Protein AF-0000000086532717 (afdb_homodimer)

Organism: NCBI:txid488447

Solvent-accessible surface area (backbone atoms only — not comparable to full-atom values): 9503 Å² total; per-residue (Å²): 129,78,81,57,71,47,78,32,42,58,74,58,35,40,76,42,39,68,59,50,52,50,39,19,62,73,63,34,47,33,34,40,44,40,89,97,47,64,31,32,30,50,40,58,43,70,72,78,71,80,64,87,88,74,71,81,76,72,64,73,68,67,69,71,67,43,72,73,46,73,68,53,46,28,59,71,66,70,96,130,78,80,56,72,47,79,32,43,57,72,57,34,40,76,41,40,69,58,51,52,50,40,20,63,73,64,32,47,32,34,41,43,39,89,97,47,63,31,32,29,51,42,56,42,7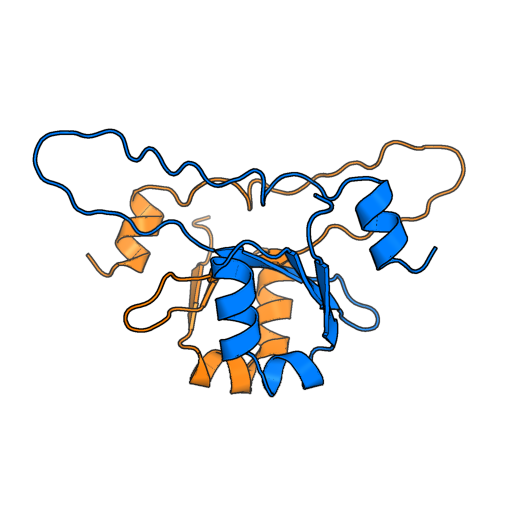7,71,78,71,80,63,86,88,73,68,79,73,76,71,70,66,67,71,73,66,45,72,71,45,72,68,54,48,28,60,68,68,70,96

Secondary structure (DSSP, 8-state):
-PPPEEEEEHHHHHHTHHHHHHHHHTT-EEEEE-TTS--EEEEEPPP----SS---------GGGSPPPHHHHHHHHT-/-PPPEEEEEHHHHHHTHHHHHHHHHTT-EEEEE-TTS--EEEEEPPP----SS---------GGGSPPPHHHHHHHHT-

InterPro domains:
  IPR036165 YefM-like superfamily [SSF143120] (5-50)

Sequence (158 aa):
MEPIMQVATVPEAALDLQRLLDAAIAGERVVIAQDGKQSVRLVPLEPIHRFGALKGQIWMADDFDAPLSAEELAEFEGKMEPIMQVATVPEAALDLQRLLDAAIAGERVVIAQDGKQSVRLVPLEPIHRFGALKGQIWMADDFDAPLSAEELAEFEGK

Radius of gyration: 15.91 Å; Cα contacts (8 Å, |Δi|>4): 195; chains: 2; bounding box: 39×39×46 Å

Foldseek 3Di:
DPAAEAEEEPVRCVVVVVVLLVCQVVPHWYWYDYDVDDIDTRFDDDPPPPDDPDDDPPPPRPVSVPPDPPVRVCVVVVD/DPAAEAEEEPVRCVVVVVVLLVCQVVPHWYWYDYDVDDIDTRFDDDPPPPDDPPPPPPRPRPVSVPPDPPVRVCVVVVD

Structure (mmCIF, N/CA/C/O backbone):
data_AF-0000000086532717-model_v1
#
loop_
_entity.id
_entity.type
_entity.pdbx_description
1 polymer 'Prevent-host-death protein'
#
loop_
_atom_site.group_PDB
_atom_site.id
_atom_site.type_symbol
_atom_site.label_atom_id
_atom_site.label_alt_id
_atom_site.label_comp_id
_atom_site.label_asym_id
_atom_site.label_entity_id
_atom_site.label_seq_id
_atom_site.pdbx_PDB_ins_code
_atom_site.Cartn_x
_atom_site.Cartn_y
_atom_site.Cartn_z
_atom_site.occupancy
_atom_site.B_iso_or_equiv
_atom_site.auth_seq_id
_atom_site.auth_comp_id
_atom_site.auth_asym_id
_atom_site.auth_atom_id
_atom_site.pdbx_PDB_model_num
ATOM 1 N N . MET A 1 1 ? -18.141 13.938 -1.866 1 50.47 1 MET A N 1
ATOM 2 C CA . MET A 1 1 ? -18.109 12.602 -2.459 1 50.47 1 MET A CA 1
ATOM 3 C C . MET A 1 1 ? -17.312 11.641 -1.582 1 50.47 1 MET A C 1
ATOM 5 O O . MET A 1 1 ? -16.266 12.008 -1.037 1 50.47 1 MET A O 1
ATOM 9 N N . GLU A 1 2 ? -17.953 10.758 -0.977 1 59.31 2 GLU A N 1
ATOM 10 C CA . GLU A 1 2 ? -17.344 9.82 -0.023 1 59.31 2 GLU A CA 1
ATOM 11 C C . GLU A 1 2 ? -16.172 9.07 -0.645 1 59.31 2 GLU A C 1
ATOM 13 O O . GLU A 1 2 ? -16.25 8.641 -1.798 1 59.31 2 GLU A O 1
ATOM 18 N N . PRO A 1 3 ? -15.117 9.219 -0.103 1 65.62 3 PRO A N 1
ATOM 19 C CA . PRO A 1 3 ? -14.016 8.492 -0.736 1 65.62 3 PRO A CA 1
ATOM 20 C C . PRO A 1 3 ? -14.32 7.008 -0.928 1 65.62 3 PRO A C 1
ATOM 22 O O . PRO A 1 3 ? -14.984 6.398 -0.087 1 65.62 3 PRO A O 1
ATOM 25 N N . ILE A 1 4 ? -14.211 6.582 -2.207 1 79.25 4 ILE A N 1
ATOM 26 C CA . ILE A 1 4 ? -14.445 5.184 -2.551 1 79.25 4 ILE A CA 1
ATOM 27 C C . ILE A 1 4 ? -13.352 4.312 -1.938 1 79.25 4 ILE A C 1
ATOM 29 O O . ILE A 1 4 ? -12.164 4.609 -2.078 1 79.25 4 ILE A O 1
ATOM 33 N N . MET A 1 5 ? -13.781 3.406 -1.048 1 86.25 5 MET A N 1
ATOM 34 C CA . MET A 1 5 ? -12.828 2.48 -0.434 1 86.25 5 MET A CA 1
ATOM 35 C C . MET A 1 5 ? -13 1.075 -1.002 1 86.25 5 MET A C 1
ATOM 37 O O . MET A 1 5 ? -14.117 0.628 -1.245 1 86.25 5 MET A O 1
ATOM 41 N N . GLN A 1 6 ? -11.914 0.462 -1.388 1 92.94 6 GLN A N 1
ATOM 42 C CA . GLN A 1 6 ? -11.875 -0.937 -1.799 1 92.94 6 GLN A CA 1
ATOM 43 C C . GLN A 1 6 ? -11.07 -1.777 -0.811 1 92.94 6 GLN A C 1
ATOM 45 O O . GLN A 1 6 ? -9.977 -1.384 -0.397 1 92.94 6 GLN A O 1
ATOM 50 N N . VAL A 1 7 ? -11.688 -2.881 -0.387 1 93 7 VAL A N 1
ATOM 51 C CA . VAL A 1 7 ? -11.008 -3.814 0.507 1 93 7 VAL A CA 1
ATOM 52 C C . VAL A 1 7 ? -10.891 -5.18 -0.168 1 93 7 VAL A C 1
ATOM 54 O O . VAL A 1 7 ? -11.852 -5.68 -0.753 1 93 7 VAL A O 1
ATOM 57 N N . ALA A 1 8 ? -9.703 -5.715 -0.128 1 96.81 8 ALA A N 1
ATOM 58 C CA . ALA A 1 8 ? -9.453 -7.039 -0.689 1 96.81 8 ALA A CA 1
ATOM 59 C C . ALA A 1 8 ? -8.664 -7.906 0.284 1 96.81 8 ALA A C 1
ATOM 61 O O . ALA A 1 8 ? -7.812 -7.402 1.022 1 96.81 8 ALA A O 1
ATOM 62 N N . THR A 1 9 ? -9.008 -9.211 0.285 1 96.75 9 THR A N 1
ATOM 63 C CA . THR A 1 9 ? -8.141 -10.148 0.991 1 96.75 9 THR A CA 1
ATOM 64 C C . THR A 1 9 ? -6.824 -10.344 0.237 1 96.75 9 THR A C 1
ATOM 66 O O . THR A 1 9 ? -6.707 -9.953 -0.926 1 96.75 9 THR A O 1
ATOM 69 N N . VAL A 1 10 ? -5.867 -10.977 0.877 1 97.25 10 VAL A N 1
ATOM 70 C CA . VAL A 1 10 ? -4.559 -11.18 0.263 1 97.25 10 VAL A CA 1
ATOM 71 C C . VAL A 1 10 ? -4.707 -12.016 -1.005 1 97.25 10 VAL A C 1
ATOM 73 O O . VAL A 1 10 ? -4.184 -11.656 -2.061 1 97.25 10 VAL A O 1
ATOM 76 N N . PRO A 1 11 ? -5.484 -13.188 -0.956 1 97.5 11 PRO A N 1
ATOM 77 C CA . PRO A 1 11 ? -5.625 -13.969 -2.186 1 97.5 11 PRO A CA 1
ATOM 78 C C . PRO A 1 11 ? -6.301 -13.188 -3.309 1 97.5 11 PRO A C 1
ATOM 80 O O . PRO A 1 11 ? -5.879 -13.273 -4.465 1 97.5 11 PRO A O 1
ATOM 83 N N . GLU A 1 12 ? -7.297 -12.406 -2.957 1 97.44 12 GLU A N 1
ATOM 84 C CA . GLU A 1 12 ? -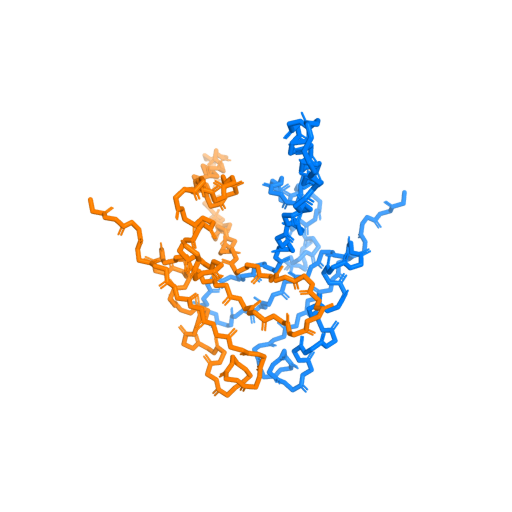7.984 -11.594 -3.955 1 97.44 12 GLU A CA 1
ATOM 85 C C . GLU A 1 12 ? -7.043 -10.555 -4.562 1 97.44 12 GLU A C 1
ATOM 87 O O . GLU A 1 12 ? -7.027 -10.359 -5.781 1 97.44 12 GLU A O 1
ATOM 92 N N . ALA A 1 13 ? -6.32 -9.914 -3.67 1 98.44 13 ALA A N 1
ATOM 93 C CA . ALA A 1 13 ? -5.387 -8.883 -4.105 1 98.44 13 ALA A CA 1
ATOM 94 C C . ALA A 1 13 ? -4.312 -9.461 -5.02 1 98.44 13 ALA A C 1
ATOM 96 O O . ALA A 1 13 ? -3.957 -8.859 -6.035 1 98.44 13 ALA A O 1
ATOM 97 N N . ALA A 1 14 ? -3.742 -10.602 -4.668 1 97.88 14 ALA A N 1
ATOM 98 C CA . ALA A 1 14 ? -2.717 -11.242 -5.484 1 97.88 14 ALA A CA 1
ATOM 99 C C . ALA A 1 14 ? -3.229 -11.516 -6.898 1 97.88 14 ALA A C 1
ATOM 101 O O . ALA A 1 14 ? -2.49 -11.359 -7.871 1 97.88 14 ALA A O 1
ATOM 102 N N . LEU A 1 15 ? -4.453 -11.875 -7.031 1 97.69 15 LEU A N 1
ATOM 103 C CA . LEU A 1 15 ? -5.043 -12.219 -8.32 1 97.69 15 LEU A CA 1
ATOM 104 C C . LEU A 1 15 ? -5.27 -10.977 -9.172 1 97.69 15 LEU A C 1
ATOM 106 O O . LEU A 1 15 ? -5.203 -11.039 -10.398 1 97.69 15 LEU A O 1
ATOM 110 N N . ASP A 1 16 ? -5.516 -9.867 -8.531 1 97.88 16 ASP A N 1
ATOM 111 C CA . ASP A 1 16 ? -5.898 -8.656 -9.25 1 97.88 16 ASP A CA 1
ATOM 112 C C . ASP A 1 16 ? -5.043 -7.469 -8.82 1 97.88 16 ASP A C 1
ATOM 114 O O . ASP A 1 16 ? -5.555 -6.363 -8.633 1 97.88 16 ASP A O 1
ATOM 118 N N . LEU A 1 17 ? -3.801 -7.66 -8.57 1 98.19 17 LEU A N 1
ATOM 119 C CA . LEU A 1 17 ? -2.934 -6.648 -7.977 1 98.19 17 LEU A CA 1
ATOM 120 C C . LEU A 1 17 ? -2.811 -5.434 -8.891 1 98.19 17 LEU A C 1
ATOM 122 O O . LEU A 1 17 ? -2.857 -4.293 -8.43 1 98.19 17 LEU A O 1
ATOM 126 N N . GLN A 1 18 ? -2.635 -5.656 -10.133 1 97.44 18 GLN A N 1
ATOM 127 C CA . GLN A 1 18 ? -2.477 -4.543 -11.062 1 97.44 18 GLN A CA 1
ATOM 128 C C . GLN A 1 18 ? -3.682 -3.609 -11.016 1 97.44 18 GLN A C 1
ATOM 130 O O . GLN A 1 18 ? -3.523 -2.387 -10.992 1 97.44 18 GLN A O 1
ATOM 135 N N . ARG A 1 19 ? -4.859 -4.199 -11.016 1 97.56 19 ARG A N 1
ATOM 136 C CA . ARG A 1 19 ? -6.082 -3.406 -10.953 1 97.56 19 ARG A CA 1
ATOM 137 C C . ARG A 1 19 ? -6.156 -2.619 -9.648 1 97.56 19 ARG A C 1
ATOM 139 O O . ARG A 1 19 ? -6.598 -1.468 -9.633 1 97.56 19 ARG A O 1
ATOM 146 N N . LEU A 1 20 ? -5.836 -3.256 -8.586 1 97.88 20 LEU A N 1
ATOM 147 C CA . LEU A 1 20 ? -5.867 -2.598 -7.285 1 97.88 20 LEU A CA 1
ATOM 148 C C . LEU A 1 20 ? -4.879 -1.436 -7.238 1 97.88 20 LEU A C 1
ATOM 150 O O . LEU A 1 20 ? -5.191 -0.374 -6.691 1 97.88 20 LEU A O 1
ATOM 154 N N . LEU A 1 21 ? -3.674 -1.673 -7.809 1 96.69 21 LEU A N 1
ATOM 155 C CA . LEU A 1 21 ? -2.697 -0.591 -7.887 1 96.69 21 LEU A CA 1
ATOM 156 C C . LEU A 1 21 ? -3.234 0.566 -8.727 1 96.69 21 LEU A C 1
ATOM 158 O O . LEU A 1 21 ? -3.111 1.729 -8.328 1 96.69 21 LEU A O 1
ATOM 162 N N . ASP A 1 22 ? -3.889 0.235 -9.844 1 94.5 22 ASP A N 1
ATOM 163 C CA . ASP A 1 22 ? -4.477 1.26 -10.695 1 94.5 22 ASP A CA 1
ATOM 164 C C . ASP A 1 22 ? -5.559 2.043 -9.953 1 94.5 22 ASP A C 1
ATOM 166 O O . ASP A 1 22 ? -5.676 3.26 -10.125 1 94.5 22 ASP A O 1
ATOM 170 N N . ALA A 1 23 ? -6.332 1.349 -9.219 1 94.44 23 ALA A N 1
ATOM 171 C CA . ALA A 1 23 ? -7.375 1.996 -8.422 1 94.44 23 ALA A CA 1
ATOM 172 C C . ALA A 1 23 ? -6.777 2.984 -7.43 1 94.44 23 ALA A C 1
ATOM 174 O O . ALA A 1 23 ? -7.285 4.098 -7.266 1 94.44 23 ALA A O 1
ATOM 175 N N . ALA A 1 24 ? -5.723 2.594 -6.758 1 92.31 24 ALA A N 1
ATOM 176 C CA . ALA A 1 24 ? -5.039 3.482 -5.824 1 92.31 24 ALA A CA 1
ATOM 177 C C . ALA A 1 24 ? -4.527 4.734 -6.531 1 92.31 24 ALA A C 1
ATOM 179 O O . ALA A 1 24 ? -4.68 5.848 -6.023 1 92.31 24 ALA A O 1
ATOM 180 N N . ILE A 1 25 ? -3.947 4.5 -7.656 1 89.25 25 ILE A N 1
ATOM 181 C CA . ILE A 1 25 ? -3.4 5.605 -8.438 1 89.25 25 ILE A CA 1
ATOM 182 C C . ILE A 1 25 ? -4.531 6.539 -8.867 1 89.25 25 ILE A C 1
ATOM 184 O O . ILE A 1 25 ? -4.352 7.762 -8.906 1 89.25 25 ILE A O 1
ATOM 188 N N . ALA A 1 26 ? -5.629 5.973 -9.125 1 89.62 26 ALA A N 1
ATOM 189 C CA . ALA A 1 26 ? -6.785 6.746 -9.562 1 89.62 26 ALA A CA 1
ATOM 190 C C . ALA A 1 26 ? -7.387 7.539 -8.406 1 89.62 26 ALA A C 1
ATOM 192 O O . ALA A 1 26 ? -8.328 8.312 -8.594 1 89.62 26 ALA A O 1
ATOM 193 N N . GLY A 1 27 ? -6.93 7.207 -7.234 1 85.19 27 GLY A N 1
ATOM 194 C CA . GLY A 1 27 ? -7.371 8.016 -6.109 1 85.19 27 GLY A CA 1
ATOM 195 C C . GLY A 1 27 ? -8.266 7.258 -5.145 1 85.19 27 GLY A C 1
ATOM 196 O O . GLY A 1 27 ? -8.781 7.832 -4.184 1 85.19 27 GLY A O 1
ATOM 197 N N . GLU A 1 28 ? -8.484 6.047 -5.359 1 87.31 28 GLU A N 1
ATOM 198 C CA . GLU A 1 28 ? -9.266 5.246 -4.418 1 87.31 28 GLU A CA 1
ATOM 199 C C . GLU A 1 28 ? -8.422 4.848 -3.209 1 87.31 28 GLU A C 1
ATOM 201 O O . GLU A 1 28 ? -7.195 4.742 -3.307 1 87.31 28 GLU A O 1
ATOM 206 N N . ARG A 1 29 ? -9.172 4.727 -2.113 1 87.31 29 ARG A N 1
ATOM 207 C CA . ARG A 1 29 ? -8.516 4.129 -0.954 1 87.31 29 ARG A CA 1
ATOM 208 C C . ARG A 1 29 ? -8.555 2.605 -1.027 1 87.31 29 ARG A C 1
ATOM 210 O O . ARG A 1 29 ? -9.625 2.004 -0.97 1 87.31 29 ARG A O 1
ATOM 217 N N . VAL A 1 30 ? -7.383 1.986 -1.2 1 93.12 30 VAL A N 1
ATOM 218 C CA . VAL A 1 30 ? -7.305 0.535 -1.333 1 93.12 30 VAL A CA 1
ATOM 219 C C . VAL A 1 30 ? -6.621 -0.061 -0.104 1 93.12 30 VAL A C 1
ATOM 221 O O . VAL A 1 30 ? -5.516 0.348 0.261 1 93.12 30 VAL A O 1
ATOM 224 N N . VAL A 1 31 ? -7.316 -0.999 0.523 1 92.44 31 VAL A N 1
ATOM 225 C CA . VAL A 1 31 ? -6.797 -1.676 1.707 1 92.44 31 VAL A CA 1
ATOM 226 C C . VAL A 1 31 ? -6.746 -3.182 1.46 1 92.44 31 VAL A C 1
ATOM 228 O O . VAL A 1 31 ? -7.707 -3.77 0.961 1 92.44 31 VAL A O 1
ATOM 231 N N . ILE A 1 32 ? -5.641 -3.729 1.687 1 96.44 32 ILE A N 1
ATOM 232 C CA . ILE A 1 32 ? -5.527 -5.184 1.693 1 96.44 32 ILE A CA 1
ATOM 233 C C . ILE A 1 32 ? -5.703 -5.707 3.117 1 96.44 32 ILE A C 1
ATOM 235 O O . ILE A 1 32 ? -4.887 -5.418 3.996 1 96.44 32 ILE A O 1
ATOM 239 N N . ALA A 1 33 ? -6.75 -6.473 3.301 1 93.06 33 ALA A N 1
ATOM 240 C CA . ALA A 1 33 ? -7.098 -7.027 4.605 1 93.06 33 ALA A CA 1
ATOM 241 C C . ALA A 1 33 ? -6.375 -8.352 4.848 1 93.06 33 ALA A C 1
ATOM 243 O O . ALA A 1 33 ? -6.273 -9.18 3.943 1 93.06 33 ALA A O 1
ATOM 244 N N . GLN A 1 34 ? -5.879 -8.469 6.105 1 90.25 34 GLN A N 1
ATOM 245 C CA . GLN A 1 34 ? -5.215 -9.711 6.484 1 90.25 34 GLN A CA 1
ATOM 246 C C . GLN A 1 34 ? -5.867 -10.336 7.719 1 90.25 34 GLN A C 1
ATOM 248 O O . GLN A 1 34 ? -6.191 -9.633 8.672 1 90.25 34 GLN A O 1
ATOM 253 N N . ASP A 1 35 ? -6.039 -11.555 7.492 1 84.75 35 ASP A N 1
ATOM 254 C CA . ASP A 1 35 ? -6.609 -12.266 8.625 1 84.75 35 ASP A CA 1
ATOM 255 C C . ASP A 1 35 ? -5.594 -12.398 9.758 1 84.75 35 ASP A C 1
ATOM 257 O O . ASP A 1 35 ? -4.496 -12.922 9.562 1 84.75 35 ASP A O 1
ATOM 261 N N . GLY A 1 36 ? -6.023 -11.82 10.969 1 83.75 36 GLY A N 1
ATOM 262 C CA . GLY A 1 36 ? -5.172 -11.961 12.141 1 83.75 36 GLY A CA 1
ATOM 263 C C . GLY A 1 36 ? -3.957 -11.055 12.109 1 83.75 36 GLY A C 1
ATOM 264 O O . GLY A 1 36 ? -3.107 -11.117 13 1 83.75 36 GLY A O 1
ATOM 265 N N . LYS A 1 37 ? -3.83 -10.367 11.047 1 86.88 37 LYS A N 1
ATOM 266 C CA . LYS A 1 37 ? -2.705 -9.445 10.914 1 86.88 37 LYS A CA 1
ATOM 267 C C . LYS A 1 37 ? -3.188 -8.031 10.602 1 86.88 37 LYS A C 1
ATOM 269 O O . LYS A 1 37 ? -4.367 -7.824 10.305 1 86.88 37 LYS A O 1
ATOM 274 N N . GLN A 1 38 ? -2.266 -7.133 10.656 1 89.12 38 GLN A N 1
ATOM 275 C CA . GLN A 1 38 ? -2.568 -5.746 10.32 1 89.12 38 GLN A CA 1
ATOM 276 C C . GLN A 1 38 ? -2.904 -5.602 8.836 1 89.12 38 GLN A C 1
ATOM 278 O O . GLN A 1 38 ? -2.27 -6.227 7.988 1 89.12 38 GLN A O 1
ATOM 283 N N . SER A 1 39 ? -3.85 -4.777 8.586 1 90.56 39 SER A N 1
ATOM 284 C CA . SER A 1 39 ? -4.141 -4.418 7.199 1 90.56 39 SER A CA 1
ATOM 285 C C . SER A 1 39 ? -3.09 -3.463 6.645 1 90.56 39 SER A C 1
ATOM 287 O O . SER A 1 39 ? -2.383 -2.799 7.406 1 90.56 39 SER A O 1
ATOM 289 N N . VAL A 1 40 ? -3.033 -3.479 5.332 1 92.31 40 VAL A N 1
ATOM 290 C CA . VAL A 1 40 ? -2.057 -2.635 4.648 1 92.31 40 VAL A CA 1
ATOM 291 C C . VAL A 1 40 ? -2.75 -1.81 3.57 1 92.31 40 VAL A C 1
ATOM 293 O O . VAL A 1 40 ? -3.598 -2.322 2.836 1 92.31 40 VAL A O 1
ATOM 296 N N . ARG A 1 41 ? -2.324 -0.563 3.479 1 92.12 41 ARG A N 1
ATOM 297 C CA . ARG A 1 41 ? -2.893 0.34 2.482 1 92.12 41 ARG A CA 1
ATOM 298 C C . ARG A 1 41 ? -1.927 0.552 1.322 1 92.12 41 ARG A C 1
ATOM 300 O O . ARG A 1 41 ? -0.711 0.609 1.521 1 92.12 41 ARG A O 1
ATOM 307 N N . LEU A 1 42 ? -2.51 0.666 0.118 1 93.31 42 LEU A N 1
ATOM 308 C CA . LEU A 1 42 ? -1.749 1.029 -1.072 1 93.31 42 LEU A CA 1
ATOM 309 C C . LEU A 1 42 ? -1.727 2.543 -1.262 1 93.31 42 LEU A C 1
ATOM 311 O O . LEU A 1 42 ? -2.779 3.17 -1.401 1 93.31 42 LEU A O 1
ATOM 315 N N . VAL A 1 43 ? -0.513 3.137 -1.335 1 89.88 43 VAL A N 1
ATOM 316 C CA . VAL A 1 43 ? -0.379 4.586 -1.462 1 89.88 43 VAL A CA 1
ATOM 317 C C . VAL A 1 43 ? 0.485 4.918 -2.676 1 89.88 43 VAL A C 1
ATOM 319 O O . VAL A 1 43 ? 1.666 4.566 -2.721 1 89.88 43 VAL A O 1
ATOM 322 N N . PRO A 1 44 ? -0.122 5.504 -3.691 1 89.12 44 PRO A N 1
ATOM 323 C CA . PRO A 1 44 ? 0.678 5.879 -4.859 1 89.12 44 PRO A CA 1
ATOM 324 C C . PRO A 1 44 ? 1.783 6.879 -4.52 1 89.12 44 PRO A C 1
ATOM 326 O O . PRO A 1 44 ? 1.574 7.781 -3.707 1 89.12 44 PRO A O 1
ATOM 329 N N . LEU A 1 45 ? 2.996 6.508 -5.168 1 80.75 45 LEU A N 1
ATOM 330 C CA . LEU A 1 45 ? 4.102 7.445 -5.004 1 80.75 45 LEU A CA 1
ATOM 331 C C . LEU A 1 45 ? 4.055 8.531 -6.07 1 80.75 45 LEU A C 1
ATOM 333 O O . LEU A 1 45 ? 3.682 8.273 -7.219 1 80.75 45 LEU A O 1
ATOM 337 N N . GLU A 1 46 ? 4.074 9.617 -5.801 1 64.5 46 GLU A N 1
ATOM 338 C CA . GLU A 1 46 ? 4.023 10.742 -6.734 1 64.5 46 GLU A CA 1
ATOM 339 C C . GLU A 1 46 ? 5.199 10.711 -7.703 1 64.5 46 GLU A C 1
ATOM 341 O O . GLU A 1 46 ? 6.34 10.461 -7.297 1 64.5 46 GLU A O 1
ATOM 346 N N . PRO A 1 47 ? 4.836 10.602 -9.117 1 53.41 47 PRO A N 1
ATOM 347 C CA . PRO A 1 47 ? 5.898 10.633 -10.125 1 53.41 47 PRO A CA 1
ATOM 348 C C . PRO A 1 47 ? 6.848 11.812 -9.953 1 53.41 47 PRO A C 1
ATOM 350 O O . PRO A 1 47 ? 6.434 12.883 -9.492 1 53.41 47 PRO A O 1
ATOM 353 N N . ILE A 1 48 ? 8.086 11.484 -9.695 1 47.09 48 ILE A N 1
ATOM 354 C CA . ILE A 1 48 ? 9.086 12.555 -9.703 1 47.09 48 ILE A CA 1
ATOM 355 C C . ILE A 1 48 ? 9.141 13.195 -11.086 1 47.09 48 ILE A C 1
ATOM 357 O O . ILE A 1 48 ? 9.43 12.523 -12.078 1 47.09 48 ILE A O 1
ATOM 361 N N . HIS A 1 49 ? 8.219 14.039 -11.359 1 44.41 49 HIS A N 1
ATOM 362 C CA . HIS A 1 49 ? 8.383 14.789 -12.602 1 44.41 49 HIS A CA 1
ATOM 363 C C . HIS A 1 49 ? 9.773 15.406 -12.695 1 44.41 49 HIS A C 1
ATOM 365 O O . HIS A 1 49 ? 10.219 16.062 -11.758 1 44.41 49 HIS A O 1
ATOM 371 N N . ARG A 1 50 ? 10.672 14.852 -13.32 1 44.34 50 ARG A N 1
ATOM 372 C CA . ARG A 1 50 ? 11.914 15.5 -13.719 1 44.34 50 ARG A CA 1
ATOM 373 C C . ARG A 1 50 ? 11.641 16.812 -14.445 1 44.34 50 ARG A C 1
ATOM 375 O O . ARG A 1 50 ? 11.547 16.844 -15.672 1 44.34 50 ARG A O 1
ATOM 382 N N . PHE A 1 51 ? 10.797 17.906 -14.219 1 42.59 51 PHE A N 1
ATOM 383 C CA . PHE A 1 51 ? 11.094 19.078 -15.047 1 42.59 51 PHE A CA 1
ATOM 384 C C . PHE A 1 51 ? 12.484 19.609 -14.742 1 42.59 51 PHE A C 1
ATOM 386 O O . PHE A 1 51 ? 13.016 19.406 -13.648 1 42.59 51 PHE A O 1
ATOM 393 N N . GLY A 1 52 ? 13.234 20.609 -15.797 1 40.41 52 GLY A N 1
ATOM 394 C CA . GLY A 1 52 ? 14.359 21.531 -15.727 1 40.41 52 GLY A CA 1
ATOM 395 C C . GLY A 1 52 ? 14.414 22.297 -14.422 1 40.41 52 GLY A C 1
ATOM 396 O O . GLY A 1 52 ? 14.43 21.703 -13.344 1 40.41 52 GLY A O 1
ATOM 397 N N . ALA A 1 53 ? 14.297 24.016 -14.555 1 41.5 53 ALA A N 1
ATOM 398 C CA . ALA A 1 53 ? 14.508 25.062 -13.57 1 41.5 53 ALA A CA 1
ATOM 399 C C . ALA A 1 53 ? 13.602 24.875 -12.359 1 41.5 53 ALA A C 1
ATOM 401 O O . ALA A 1 53 ? 13.75 25.562 -11.344 1 41.5 53 ALA A O 1
ATOM 402 N N . LEU A 1 54 ? 12.234 24.984 -12.57 1 38.47 54 LEU A N 1
ATOM 403 C CA . LEU A 1 54 ? 11.242 25.047 -11.508 1 38.47 54 LEU A CA 1
ATOM 404 C C . LEU A 1 54 ? 11.305 23.797 -10.633 1 38.47 54 LEU A C 1
ATOM 406 O O . LEU A 1 54 ? 11.18 22.672 -11.141 1 38.47 54 LEU A O 1
ATOM 410 N N . LYS A 1 55 ? 11.836 24.047 -9.562 1 35.94 55 LYS A N 1
ATOM 411 C CA . LYS A 1 55 ? 12.203 23.203 -8.43 1 35.94 55 LYS A CA 1
ATOM 412 C C . LYS A 1 55 ? 11.031 22.344 -7.98 1 35.94 55 LYS A C 1
ATOM 414 O O . LYS A 1 55 ? 11.227 21.188 -7.57 1 35.94 55 LYS A O 1
ATOM 419 N N . GLY A 1 56 ? 9.859 23.125 -7.465 1 34 56 GLY A N 1
ATOM 420 C CA . GLY A 1 56 ? 9.094 22.641 -6.324 1 34 56 GLY A CA 1
ATOM 421 C C . GLY A 1 56 ? 8.32 21.375 -6.617 1 34 56 GLY A C 1
ATOM 422 O O . GLY A 1 56 ? 7.754 21.219 -7.703 1 34 56 GLY A O 1
ATOM 423 N N . GLN A 1 57 ? 8.766 20.312 -6.406 1 35.88 57 GLN A N 1
ATOM 424 C CA . GLN A 1 57 ? 8.227 18.969 -6.168 1 35.88 57 GLN A CA 1
ATOM 425 C C . GLN A 1 57 ? 6.887 19.047 -5.441 1 35.88 57 GLN A C 1
ATOM 427 O O . GLN A 1 57 ? 6.836 19.312 -4.242 1 35.88 57 GLN A O 1
ATOM 432 N N . ILE A 1 58 ? 5.91 19.797 -6.039 1 35.28 58 ILE A N 1
ATOM 433 C CA . ILE A 1 58 ? 4.652 19.922 -5.309 1 35.28 58 ILE A CA 1
ATOM 434 C C . ILE A 1 58 ? 3.986 18.547 -5.207 1 35.28 58 ILE A C 1
ATOM 436 O O . ILE A 1 58 ? 3.604 17.969 -6.223 1 35.28 58 ILE A O 1
ATOM 440 N N . TRP A 1 59 ? 4.578 17.609 -4.883 1 36.81 59 TRP A N 1
ATOM 441 C CA . TRP A 1 59 ? 3.939 16.328 -4.602 1 36.81 59 TRP A CA 1
ATOM 442 C C . TRP A 1 59 ? 2.68 16.516 -3.762 1 36.81 59 TRP A C 1
ATOM 444 O O . TRP A 1 59 ? 2.752 16.984 -2.619 1 36.81 59 TRP A O 1
ATOM 454 N N . MET A 1 60 ? 1.688 17.078 -4.359 1 37.94 60 MET A N 1
ATOM 455 C CA . MET A 1 60 ? 0.48 17.156 -3.543 1 37.94 60 MET A CA 1
ATOM 456 C C . MET A 1 60 ? 0.011 15.773 -3.127 1 37.94 60 MET A C 1
ATOM 458 O O . MET A 1 60 ? -0.343 14.953 -3.975 1 37.94 60 MET A O 1
ATOM 462 N N . ALA A 1 61 ? 0.792 14.945 -2.594 1 40.47 61 ALA A N 1
ATOM 463 C CA . ALA A 1 61 ? 0.236 13.719 -2.037 1 40.47 61 ALA A CA 1
ATOM 464 C C . ALA A 1 61 ? -1.12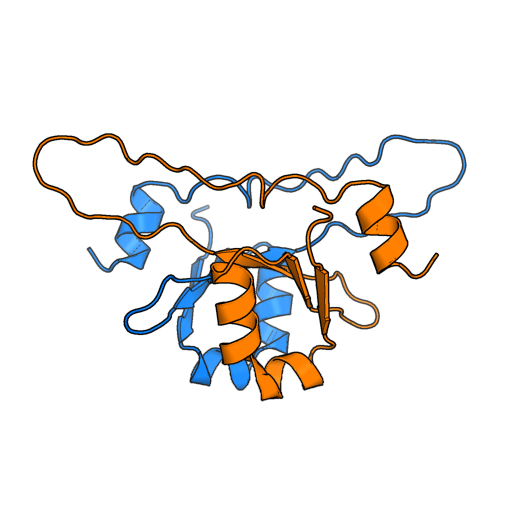2 13.969 -1.39 1 40.47 61 ALA A C 1
ATOM 466 O O . ALA A 1 61 ? -1.269 14.898 -0.586 1 40.47 61 ALA A O 1
ATOM 467 N N . ASP A 1 62 ? -2.168 13.82 -2.152 1 44.59 62 ASP A N 1
ATOM 468 C CA . ASP A 1 62 ? -3.363 13.859 -1.315 1 44.59 62 ASP A CA 1
ATOM 469 C C . ASP A 1 62 ? -3.146 13.094 -0.013 1 44.59 62 ASP A C 1
ATOM 471 O O . ASP A 1 62 ? -2.236 12.266 0.084 1 44.59 62 ASP A O 1
ATOM 475 N N . ASP A 1 63 ? -3.857 13.594 1.111 1 44.56 63 ASP A N 1
ATOM 476 C CA . ASP A 1 63 ? -3.877 13.133 2.496 1 44.56 63 ASP A CA 1
ATOM 477 C C . ASP A 1 63 ? -4.043 11.617 2.564 1 44.56 63 ASP A C 1
ATOM 479 O O . ASP A 1 63 ? -4.957 11.117 3.223 1 44.56 63 ASP A O 1
ATOM 483 N N . PHE A 1 64 ? -3.484 10.969 1.457 1 51.84 64 PHE A N 1
ATOM 484 C CA . PHE A 1 64 ? -3.602 9.523 1.578 1 51.84 64 PHE A CA 1
ATOM 485 C C . PHE A 1 64 ? -3.059 9.047 2.92 1 51.84 64 PHE A C 1
ATOM 487 O O . PHE A 1 64 ? -3.49 8.016 3.439 1 51.84 64 PHE A O 1
ATOM 494 N N . ASP A 1 65 ? -2.055 9.875 3.346 1 50.28 65 ASP A N 1
ATOM 495 C CA . ASP A 1 65 ? -1.46 9.492 4.625 1 50.28 65 ASP A CA 1
ATOM 496 C C . ASP A 1 65 ? -2.363 9.891 5.789 1 50.28 65 ASP A C 1
ATOM 498 O O . ASP A 1 65 ? -2.033 9.633 6.949 1 50.28 65 ASP A O 1
ATOM 502 N N . ALA A 1 66 ? -3.342 10.578 5.336 1 54.97 66 ALA A N 1
ATOM 503 C CA . ALA A 1 66 ? -4.207 10.898 6.469 1 54.97 66 ALA A CA 1
ATOM 504 C C . ALA A 1 66 ? -4.797 9.633 7.086 1 54.97 66 ALA A C 1
ATOM 506 O O . ALA A 1 66 ? -5.078 8.664 6.375 1 54.97 66 ALA A O 1
ATOM 507 N N . PRO A 1 67 ? -4.723 9.625 8.414 1 57.59 67 PRO A N 1
ATOM 508 C CA . PRO A 1 67 ? -5.434 8.5 9.031 1 57.59 67 PRO A CA 1
ATOM 509 C C . PRO A 1 67 ? -6.867 8.352 8.523 1 57.59 67 PRO A C 1
ATOM 511 O O . PRO A 1 67 ? -7.488 9.344 8.133 1 57.59 67 PRO A O 1
ATOM 514 N N . LEU A 1 68 ? -7.211 7.094 8.242 1 64.25 68 LEU A N 1
ATOM 515 C CA . LEU A 1 68 ? -8.625 6.863 7.961 1 64.25 68 LEU A CA 1
ATOM 516 C C . LEU A 1 68 ? -9.5 7.535 9.016 1 64.25 68 LEU A C 1
ATOM 518 O O . LEU A 1 68 ? -9.156 7.551 10.195 1 64.25 68 LEU A O 1
ATOM 522 N N . SER A 1 69 ? -10.398 8.266 8.539 1 66.5 69 SER A N 1
ATOM 523 C CA . SER A 1 69 ? -11.359 8.828 9.492 1 66.5 69 SER A CA 1
ATOM 524 C C . SER A 1 69 ? -12.008 7.738 10.328 1 66.5 69 SER A C 1
ATOM 526 O O . SER A 1 69 ? -11.961 6.559 9.969 1 66.5 69 SER A O 1
ATOM 528 N N . ALA A 1 70 ? -12.531 8.172 11.453 1 64.75 70 ALA A N 1
ATOM 529 C CA . ALA A 1 70 ? -13.258 7.23 12.297 1 64.75 70 ALA A CA 1
ATOM 530 C C . ALA A 1 70 ? -14.367 6.527 11.516 1 64.75 70 ALA A C 1
ATOM 532 O O . ALA A 1 70 ? -14.617 5.34 11.727 1 64.75 70 ALA A O 1
ATOM 533 N N . GLU A 1 71 ? -14.953 7.324 10.656 1 66.94 71 GLU A N 1
ATOM 534 C CA . GLU A 1 71 ? -16.031 6.758 9.852 1 66.94 71 GLU A CA 1
ATOM 535 C C . GLU A 1 71 ? -15.5 5.73 8.859 1 66.94 71 GLU A C 1
ATOM 537 O O . GLU A 1 71 ? -16.094 4.664 8.68 1 66.94 71 GLU A O 1
ATOM 542 N N . GLU A 1 72 ? -14.414 6.012 8.312 1 65.75 72 GLU A N 1
ATOM 543 C CA . GLU A 1 72 ? -13.781 5.105 7.355 1 65.75 72 GLU A CA 1
ATOM 544 C C . GLU A 1 72 ? -13.297 3.834 8.039 1 65.75 72 GLU A C 1
ATOM 546 O O . GLU A 1 72 ? -13.414 2.738 7.488 1 65.75 72 GLU A O 1
ATOM 551 N N . LEU A 1 73 ? -12.781 4.062 9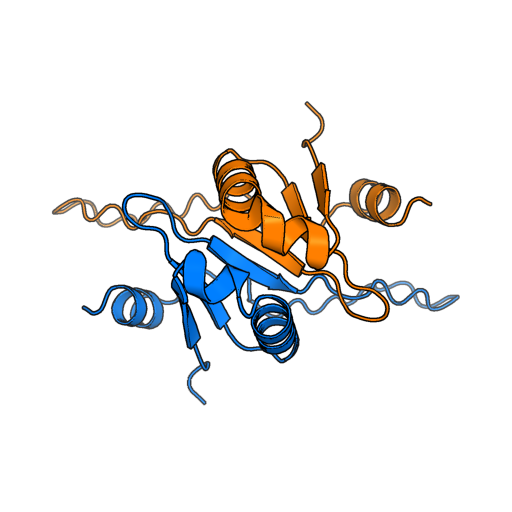.242 1 64.94 73 LEU A N 1
ATOM 552 C CA . LEU A 1 73 ? -12.297 2.928 10.016 1 64.94 73 LEU A CA 1
ATOM 553 C C . LEU A 1 73 ? -13.445 1.993 10.391 1 64.94 73 LEU A C 1
ATOM 555 O O . LEU A 1 73 ? -13.289 0.77 10.344 1 64.94 73 LEU A O 1
ATOM 559 N N . ALA A 1 74 ? -14.523 2.58 10.727 1 67 74 ALA A N 1
ATOM 560 C CA . ALA A 1 74 ? -15.703 1.801 11.094 1 67 74 ALA A CA 1
ATOM 561 C C . ALA A 1 74 ? -16.203 0.979 9.906 1 67 74 ALA A C 1
ATOM 563 O O . ALA A 1 74 ? -16.609 -0.177 10.07 1 67 74 ALA A O 1
ATOM 564 N N . GLU A 1 75 ? -16.234 1.653 8.805 1 63.12 75 GLU A N 1
ATOM 565 C CA . GLU A 1 75 ? -16.672 0.96 7.59 1 63.12 75 GLU A CA 1
ATOM 566 C C . GLU A 1 75 ? -15.766 -0.228 7.281 1 63.12 75 GLU A C 1
ATOM 568 O O . GLU A 1 75 ? -16.234 -1.283 6.855 1 63.12 75 GLU A O 1
ATOM 573 N N . PHE A 1 76 ? -14.594 0.066 7.52 1 65.25 76 PHE A N 1
ATOM 574 C CA . PHE A 1 76 ? -13.609 -0.983 7.277 1 65.25 76 PHE A CA 1
ATOM 575 C C . PHE A 1 76 ? -13.758 -2.107 8.297 1 65.25 76 PHE A C 1
ATOM 577 O O . PHE A 1 76 ? -13.664 -3.285 7.945 1 65.25 76 PHE A O 1
ATOM 584 N N . GLU A 1 77 ? -14.133 -1.751 9.406 1 63.03 77 GLU A N 1
ATOM 585 C CA . GLU A 1 77 ? -14.234 -2.75 10.469 1 63.03 77 GLU A CA 1
ATOM 586 C C . GLU A 1 77 ? -15.602 -3.424 10.453 1 63.03 77 GLU A C 1
ATOM 588 O O . GLU A 1 77 ? -15.781 -4.492 11.039 1 63.03 77 GLU A O 1
ATOM 593 N N . GLY A 1 78 ? -16.359 -2.994 9.422 1 56.03 78 GLY A N 1
ATOM 594 C CA . GLY A 1 78 ? -17.719 -3.525 9.406 1 56.03 78 GLY A CA 1
ATOM 595 C C . GLY A 1 78 ? -18.531 -3.098 10.609 1 56.03 78 GLY A C 1
ATOM 596 O O . GLY A 1 78 ? -19.516 -3.762 10.977 1 56.03 78 GLY A O 1
ATOM 597 N N . LYS A 1 79 ? -18.031 -2.119 11.43 1 46.22 79 LYS A N 1
ATOM 598 C CA . LYS A 1 79 ? -18.922 -1.801 12.539 1 46.22 79 LYS A CA 1
ATOM 599 C C . LYS A 1 79 ? -19.734 -0.545 12.242 1 46.22 79 LYS A C 1
ATOM 601 O O . LYS A 1 79 ? -19.297 0.33 11.492 1 46.22 79 LYS A O 1
ATOM 606 N N . MET B 1 1 ? 20.406 3.545 11.328 1 50.88 1 MET B N 1
ATOM 607 C CA . MET B 1 1 ? 20.125 2.359 10.523 1 50.88 1 MET B CA 1
ATOM 608 C C . MET B 1 1 ? 19.281 2.717 9.305 1 50.88 1 MET B C 1
ATOM 610 O O . MET B 1 1 ? 18.359 3.521 9.398 1 50.88 1 MET B O 1
ATOM 614 N N . GLU B 1 2 ? 19.828 2.691 8.18 1 59.59 2 GLU B N 1
ATOM 615 C CA . GLU B 1 2 ? 19.188 3.107 6.934 1 59.59 2 GLU B CA 1
ATOM 616 C C . GLU B 1 2 ? 17.891 2.34 6.691 1 59.59 2 GLU B C 1
ATOM 618 O O . GLU B 1 2 ? 17.828 1.13 6.918 1 59.59 2 GLU B O 1
ATOM 623 N N . PRO B 1 3 ? 16.906 3 6.629 1 65.81 3 PRO B N 1
ATOM 624 C CA . PRO B 1 3 ? 15.68 2.223 6.402 1 65.81 3 PRO B CA 1
ATOM 625 C C . PRO B 1 3 ? 15.797 1.266 5.219 1 65.81 3 PRO B C 1
ATOM 627 O O . PRO B 1 3 ? 16.438 1.595 4.219 1 65.81 3 PRO B O 1
ATOM 630 N N . ILE B 1 4 ? 15.562 -0.024 5.527 1 79.56 4 ILE B N 1
ATOM 631 C CA . ILE B 1 4 ? 15.617 -1.059 4.5 1 79.56 4 ILE B CA 1
ATOM 632 C C . ILE B 1 4 ? 14.469 -0.864 3.512 1 79.56 4 ILE B C 1
ATOM 634 O O . ILE B 1 4 ? 13.32 -0.688 3.916 1 79.56 4 ILE B O 1
ATOM 638 N N . MET B 1 5 ? 14.836 -0.63 2.246 1 86.62 5 MET B N 1
ATOM 639 C CA . ME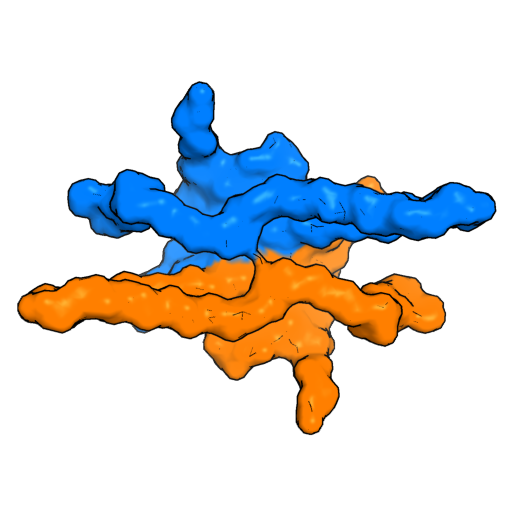T B 1 5 ? 13.828 -0.492 1.199 1 86.62 5 MET B CA 1
ATOM 640 C C . MET B 1 5 ? 13.789 -1.731 0.312 1 86.62 5 MET B C 1
ATOM 642 O O . MET B 1 5 ? 14.836 -2.312 0.006 1 86.62 5 MET B O 1
ATOM 646 N N . GLN B 1 6 ? 12.625 -2.24 0.071 1 93.06 6 GLN B N 1
ATOM 647 C CA . GLN B 1 6 ? 12.391 -3.322 -0.881 1 93.06 6 GLN B CA 1
ATOM 648 C C . GLN B 1 6 ? 11.555 -2.842 -2.066 1 93.06 6 GLN B C 1
ATOM 650 O O . GLN B 1 6 ? 10.547 -2.164 -1.884 1 93.06 6 GLN B O 1
ATOM 655 N N . VAL B 1 7 ? 12.07 -3.137 -3.26 1 93.19 7 VAL B N 1
ATOM 656 C CA . VAL B 1 7 ? 11.344 -2.801 -4.48 1 93.19 7 VAL B CA 1
ATOM 657 C C . VAL B 1 7 ? 11.016 -4.074 -5.258 1 93.19 7 VAL B C 1
ATOM 659 O O . VAL B 1 7 ? 11.875 -4.945 -5.422 1 93.19 7 VAL B O 1
ATOM 662 N N . ALA B 1 8 ? 9.781 -4.188 -5.656 1 96.81 8 ALA B N 1
ATOM 663 C CA . ALA B 1 8 ? 9.344 -5.332 -6.449 1 96.81 8 ALA B CA 1
ATOM 664 C C . ALA B 1 8 ? 8.516 -4.879 -7.648 1 96.81 8 ALA B C 1
ATOM 666 O O . ALA B 1 8 ? 7.777 -3.895 -7.566 1 96.81 8 ALA B O 1
ATOM 667 N N . THR B 1 9 ? 8.695 -5.613 -8.789 1 96.75 9 THR B N 1
ATOM 668 C CA . THR B 1 9 ? 7.766 -5.414 -9.891 1 96.75 9 THR B CA 1
ATOM 669 C C . THR B 1 9 ? 6.395 -6 -9.562 1 96.75 9 THR B C 1
ATOM 671 O O . THR B 1 9 ? 6.25 -6.754 -8.602 1 96.75 9 THR B O 1
ATOM 674 N N . VAL B 1 10 ? 5.406 -5.707 -10.375 1 97.19 10 VAL B N 1
ATOM 675 C CA . VAL B 1 10 ? 4.047 -6.176 -10.125 1 97.19 10 VAL B CA 1
ATOM 676 C C . VAL B 1 10 ? 4.016 -7.703 -10.156 1 97.19 10 VAL B C 1
ATOM 678 O O . VAL B 1 10 ? 3.477 -8.336 -9.25 1 97.19 10 VAL B O 1
ATOM 681 N N .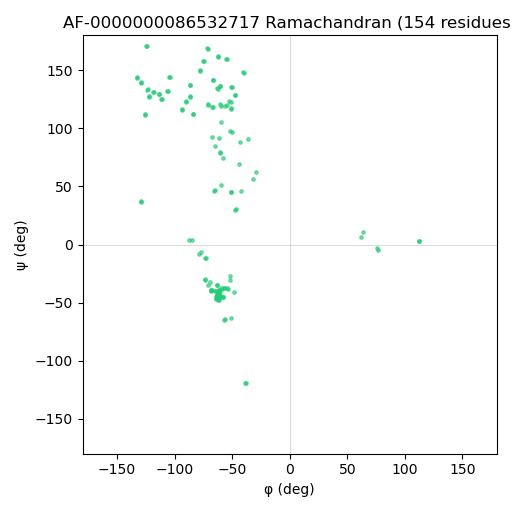 PRO B 1 11 ? 4.641 -8.367 -11.203 1 97.5 11 PRO B N 1
ATOM 682 C CA . PRO B 1 11 ? 4.613 -9.836 -11.211 1 97.5 11 PRO B CA 1
ATOM 683 C C . PRO B 1 11 ? 5.305 -10.438 -9.992 1 97.5 11 PRO B C 1
ATOM 685 O O . PRO B 1 11 ? 4.801 -11.398 -9.406 1 97.5 11 PRO B O 1
ATOM 688 N N . GLU B 1 12 ? 6.402 -9.836 -9.594 1 97.44 12 GLU B N 1
ATOM 689 C CA . GLU B 1 12 ? 7.117 -10.32 -8.414 1 97.44 12 GLU B CA 1
ATOM 690 C C . GLU B 1 12 ? 6.266 -10.172 -7.156 1 97.44 12 GLU B C 1
ATOM 692 O O . GLU B 1 12 ? 6.195 -11.094 -6.336 1 97.44 12 GLU B O 1
ATOM 697 N N . ALA B 1 13 ? 5.691 -9 -7.051 1 98.38 13 ALA B N 1
ATOM 698 C CA . ALA B 1 13 ? 4.863 -8.703 -5.887 1 98.38 13 ALA B CA 1
ATOM 699 C C . ALA B 1 13 ? 3.668 -9.656 -5.812 1 98.38 13 ALA B C 1
ATOM 701 O O . ALA B 1 13 ? 3.322 -10.141 -4.734 1 98.38 13 ALA B O 1
ATOM 702 N N . ALA B 1 14 ? 2.994 -9.891 -6.918 1 97.88 14 ALA B N 1
ATOM 703 C CA . ALA B 1 14 ? 1.844 -10.789 -6.953 1 97.88 14 ALA B CA 1
ATOM 704 C C . ALA B 1 14 ? 2.221 -12.188 -6.453 1 97.88 14 ALA B C 1
ATOM 706 O O . ALA B 1 14 ? 1.441 -12.828 -5.75 1 97.88 14 ALA B O 1
ATOM 707 N N . LEU B 1 15 ? 3.389 -12.641 -6.762 1 97.69 15 LEU B N 1
ATOM 708 C CA . LEU B 1 15 ? 3.84 -13.977 -6.398 1 97.69 15 LEU B CA 1
ATOM 709 C C . LEU B 1 15 ? 4.164 -14.055 -4.906 1 97.69 15 LEU B C 1
ATOM 711 O O . LEU B 1 15 ? 4.02 -15.109 -4.293 1 97.69 15 LEU B O 1
ATOM 715 N N . ASP B 1 16 ? 4.582 -12.945 -4.336 1 97.94 16 ASP B N 1
ATOM 716 C CA . ASP B 1 16 ? 5.066 -12.953 -2.959 1 97.94 16 ASP B CA 1
ATOM 717 C C . ASP B 1 16 ? 4.387 -11.867 -2.131 1 97.94 16 ASP B C 1
ATOM 719 O O . ASP B 1 16 ? 5.035 -11.188 -1.332 1 97.94 16 ASP B O 1
ATOM 723 N N . LEU B 1 17 ? 3.148 -11.609 -2.35 1 98.25 17 LEU B N 1
ATOM 724 C CA . LEU B 1 17 ? 2.447 -10.469 -1.764 1 98.25 17 LEU B CA 1
ATOM 725 C C . LEU B 1 17 ? 2.406 -10.586 -0.243 1 98.25 17 LEU B C 1
ATOM 727 O O . LEU B 1 17 ? 2.617 -9.594 0.463 1 98.25 17 LEU B O 1
ATOM 731 N N . GLN B 1 18 ? 2.135 -11.711 0.255 1 97.56 18 GLN B N 1
ATOM 732 C CA . GLN B 1 18 ? 2.043 -11.891 1.7 1 97.56 18 GLN B CA 1
ATOM 733 C C . GLN B 1 18 ? 3.35 -11.5 2.385 1 97.56 18 GLN B C 1
ATOM 735 O O . GLN B 1 18 ? 3.338 -10.82 3.414 1 97.56 18 GLN B O 1
ATOM 740 N N . ARG B 1 19 ? 4.445 -11.953 1.807 1 97.56 19 ARG B N 1
ATOM 741 C CA . ARG B 1 19 ? 5.758 -11.625 2.361 1 97.56 19 ARG B CA 1
ATOM 742 C C . ARG B 1 19 ? 6.012 -10.117 2.314 1 97.56 19 ARG B C 1
ATOM 744 O O . ARG B 1 19 ? 6.586 -9.555 3.246 1 97.56 19 ARG B O 1
ATOM 751 N N . LEU B 1 20 ? 5.699 -9.523 1.224 1 97.94 20 LEU B N 1
ATOM 752 C CA . LEU B 1 20 ? 5.891 -8.086 1.073 1 97.94 20 LEU B CA 1
ATOM 753 C C . LEU B 1 20 ? 5.051 -7.32 2.088 1 97.94 20 LEU B C 1
ATOM 755 O O . LEU B 1 20 ? 5.516 -6.332 2.664 1 97.94 20 LEU B O 1
ATOM 759 N N . LEU B 1 21 ? 3.783 -7.789 2.283 1 96.81 21 LEU B N 1
ATOM 760 C CA . LEU B 1 21 ? 2.936 -7.164 3.297 1 96.81 21 LEU B CA 1
ATOM 761 C C . LEU B 1 21 ? 3.549 -7.316 4.684 1 96.81 21 LEU B C 1
ATOM 763 O O . LEU B 1 21 ? 3.588 -6.355 5.457 1 96.81 21 LEU B O 1
ATOM 767 N N . ASP B 1 22 ? 4.094 -8.5 4.965 1 94.81 22 ASP B N 1
ATOM 768 C CA . ASP B 1 22 ? 4.742 -8.742 6.25 1 94.81 22 ASP B CA 1
ATOM 769 C C . ASP B 1 22 ? 5.953 -7.828 6.438 1 94.81 22 ASP B C 1
ATOM 771 O O . ASP B 1 22 ? 6.199 -7.34 7.543 1 94.81 22 ASP B O 1
ATOM 775 N N . ALA B 1 23 ? 6.684 -7.68 5.402 1 94.69 23 ALA B N 1
ATOM 776 C CA . ALA B 1 23 ? 7.844 -6.797 5.449 1 94.69 23 ALA B CA 1
ATOM 777 C C . ALA B 1 23 ? 7.434 -5.363 5.781 1 94.69 23 ALA B C 1
ATOM 779 O O . ALA B 1 23 ? 8.078 -4.695 6.594 1 94.69 23 ALA B O 1
ATOM 780 N N . ALA B 1 24 ? 6.387 -4.895 5.168 1 92.44 24 ALA B N 1
ATOM 781 C CA . ALA B 1 24 ? 5.875 -3.557 5.453 1 92.44 24 ALA B CA 1
ATOM 782 C C . ALA B 1 24 ? 5.469 -3.424 6.918 1 92.44 24 ALA B C 1
ATOM 784 O O . ALA B 1 24 ? 5.785 -2.426 7.566 1 92.44 24 ALA B O 1
ATOM 785 N N . ILE B 1 25 ? 4.789 -4.418 7.371 1 89.62 25 ILE B N 1
ATOM 786 C CA . ILE B 1 25 ? 4.328 -4.422 8.75 1 89.62 25 ILE B CA 1
ATOM 787 C C . ILE B 1 25 ? 5.527 -4.414 9.695 1 89.62 25 ILE B C 1
ATOM 789 O O . ILE B 1 25 ? 5.492 -3.775 10.75 1 89.62 25 ILE B O 1
ATOM 793 N N . ALA B 1 26 ? 6.535 -5.07 9.289 1 90 26 ALA B N 1
ATOM 794 C CA . ALA B 1 26 ? 7.746 -5.16 10.094 1 90 26 ALA B CA 1
ATOM 795 C C . ALA B 1 26 ? 8.508 -3.838 10.094 1 90 26 ALA B C 1
ATOM 797 O O . ALA B 1 26 ? 9.523 -3.699 10.789 1 90 26 ALA B O 1
ATOM 798 N N . GLY B 1 27 ? 8.086 -2.973 9.219 1 85.75 27 GLY B N 1
ATOM 799 C CA . GLY B 1 27 ? 8.688 -1.652 9.266 1 85.75 27 GLY B CA 1
ATOM 800 C C . GLY B 1 27 ? 9.547 -1.348 8.047 1 85.75 27 GLY B C 1
ATOM 801 O O . GLY B 1 27 ? 10.18 -0.295 7.98 1 85.75 27 GLY B O 1
ATOM 802 N N . GLU B 1 28 ? 9.617 -2.189 7.133 1 87.69 28 GLU B N 1
ATOM 803 C CA . GLU B 1 28 ? 10.352 -1.92 5.902 1 87.69 28 GLU B CA 1
ATOM 804 C C . GLU B 1 28 ? 9.555 -1.018 4.965 1 87.69 28 GLU B C 1
ATOM 806 O O . GLU B 1 28 ? 8.328 -1.007 5.004 1 87.69 28 GLU B O 1
ATOM 811 N N . ARG B 1 29 ? 10.352 -0.273 4.219 1 87.5 29 ARG B N 1
ATOM 812 C CA . ARG B 1 29 ? 9.719 0.465 3.135 1 87.5 29 ARG B CA 1
ATOM 813 C C . ARG B 1 29 ? 9.57 -0.407 1.893 1 87.5 29 ARG B C 1
ATOM 815 O O . ARG B 1 29 ? 10.562 -0.803 1.282 1 87.5 29 ARG B O 1
ATOM 822 N N . VAL B 1 30 ? 8.32 -0.738 1.539 1 93.31 30 VAL B N 1
ATOM 823 C CA . VAL B 1 30 ? 8.062 -1.611 0.399 1 93.31 30 VAL B CA 1
ATOM 824 C C . VAL B 1 30 ? 7.395 -0.815 -0.72 1 93.31 30 VAL B C 1
ATOM 826 O O . VAL B 1 30 ? 6.367 -0.165 -0.5 1 93.31 30 VAL B O 1
ATOM 829 N N . VAL B 1 31 ? 8.023 -0.879 -1.886 1 92.5 31 VAL B N 1
ATOM 830 C CA . VAL B 1 31 ? 7.504 -0.182 -3.059 1 92.5 31 VAL B CA 1
ATOM 831 C C . VAL B 1 31 ? 7.258 -1.18 -4.188 1 92.5 31 VAL B C 1
ATOM 833 O O . VAL B 1 31 ? 8.109 -2.021 -4.477 1 92.5 31 VAL B O 1
ATOM 836 N N . ILE B 1 32 ? 6.102 -1.145 -4.691 1 96.56 32 ILE B N 1
ATOM 837 C CA . ILE B 1 32 ? 5.816 -1.896 -5.91 1 96.56 32 ILE B CA 1
ATOM 838 C C . ILE B 1 32 ? 6.012 -0.998 -7.129 1 96.56 32 ILE B C 1
ATOM 840 O O . ILE B 1 32 ? 5.285 -0.018 -7.309 1 96.56 32 ILE B O 1
ATOM 844 N N . ALA B 1 33 ? 6.977 -1.375 -7.941 1 93.19 33 ALA B N 1
ATOM 845 C CA . ALA B 1 33 ? 7.336 -0.611 -9.133 1 93.19 33 ALA B CA 1
ATOM 846 C C . ALA B 1 33 ? 6.48 -1.027 -10.328 1 93.19 33 ALA B C 1
ATOM 848 O O . ALA B 1 33 ? 6.227 -2.217 -10.531 1 93.19 33 ALA B O 1
ATOM 849 N N . GLN B 1 34 ? 6.043 0.004 -11.078 1 90.19 34 GLN B N 1
ATOM 850 C CA . GLN B 1 34 ? 5.266 -0.259 -12.289 1 90.19 34 GLN B CA 1
ATOM 851 C C . GLN B 1 34 ? 5.922 0.374 -13.516 1 90.19 34 GLN B C 1
ATOM 853 O O . GLN B 1 34 ? 6.395 1.511 -13.453 1 90.19 34 GLN B O 1
ATOM 858 N N . ASP B 1 35 ? 5.938 -0.471 -14.43 1 84.12 35 ASP B N 1
ATOM 859 C CA . ASP B 1 35 ? 6.496 0.044 -15.672 1 84.12 35 ASP B CA 1
ATOM 860 C C . ASP B 1 35 ? 5.551 1.052 -16.328 1 84.12 35 ASP B C 1
ATOM 862 O O . ASP B 1 35 ? 4.387 0.738 -16.594 1 84.12 35 ASP B O 1
ATOM 866 N N . GLY B 1 36 ? 6.105 2.33 -16.5 1 83.31 36 GLY B N 1
ATOM 867 C CA . GLY B 1 36 ? 5.328 3.344 -17.188 1 83.31 36 GLY B CA 1
ATOM 868 C C . GLY B 1 36 ? 4.23 3.943 -16.328 1 83.31 36 GLY B C 1
ATOM 869 O O . GLY B 1 36 ? 3.443 4.766 -16.812 1 83.31 36 GLY B O 1
ATOM 870 N N . LYS B 1 37 ? 4.102 3.418 -15.188 1 86.44 37 LYS B N 1
ATOM 871 C CA . LYS B 1 37 ? 3.088 3.926 -14.266 1 86.44 37 LYS B CA 1
ATOM 872 C C . LYS B 1 37 ? 3.711 4.352 -12.938 1 86.44 37 LYS B C 1
ATOM 874 O O . LYS B 1 37 ? 4.887 4.082 -12.688 1 86.44 37 LYS B O 1
ATOM 879 N N . GLN B 1 38 ? 2.926 4.98 -12.148 1 89.06 38 GLN B N 1
ATOM 880 C CA . GLN B 1 38 ? 3.369 5.395 -10.82 1 89.06 38 GLN B CA 1
ATOM 881 C C . GLN B 1 38 ? 3.627 4.188 -9.93 1 89.06 38 GLN B C 1
ATOM 883 O O . GLN B 1 38 ? 2.869 3.215 -9.953 1 89.06 38 GLN B O 1
ATOM 888 N N . SER B 1 39 ? 4.641 4.301 -9.164 1 90.62 39 SER B N 1
ATOM 889 C CA . SER B 1 39 ? 4.883 3.293 -8.141 1 90.62 39 SER B CA 1
ATOM 890 C C . SER B 1 39 ? 3.92 3.455 -6.965 1 90.62 39 SER B C 1
ATOM 892 O O . SER B 1 39 ? 3.348 4.531 -6.77 1 90.62 39 SER B O 1
ATOM 894 N N . VAL B 1 40 ? 3.783 2.348 -6.273 1 92.12 40 VAL B N 1
ATOM 895 C CA . VAL B 1 40 ? 2.869 2.338 -5.133 1 92.12 40 VAL B CA 1
ATOM 896 C C . VAL B 1 40 ? 3.584 1.786 -3.902 1 92.12 40 VAL B C 1
ATOM 898 O O . VAL B 1 40 ? 4.316 0.797 -3.992 1 92.12 40 VAL B O 1
ATOM 901 N N . ARG B 1 41 ? 3.311 2.428 -2.787 1 92.12 41 ARG B N 1
ATOM 902 C CA . ARG B 1 41 ? 3.916 2 -1.529 1 92.12 41 ARG B CA 1
ATOM 903 C C . ARG B 1 41 ? 2.908 1.252 -0.663 1 92.12 41 ARG B C 1
ATOM 905 O O . ARG B 1 41 ? 1.726 1.598 -0.639 1 92.12 41 ARG B O 1
ATOM 912 N N . LEU B 1 42 ? 3.42 0.24 0.042 1 93.44 42 LEU B N 1
ATOM 913 C CA . LEU B 1 42 ? 2.633 -0.476 1.039 1 93.44 42 LEU B CA 1
ATOM 914 C C . LEU B 1 4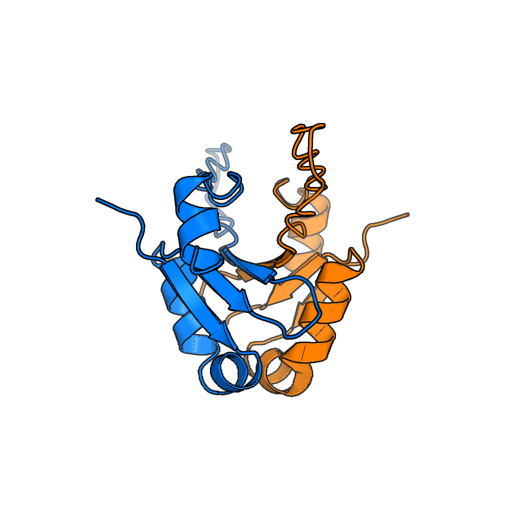2 ? 2.779 0.168 2.414 1 93.44 42 LEU B C 1
ATOM 916 O O . LEU B 1 42 ? 3.887 0.256 2.947 1 93.44 42 LEU B O 1
ATOM 920 N N . VAL B 1 43 ? 1.647 0.583 3.039 1 90 43 VAL B N 1
ATOM 921 C CA . VAL B 1 43 ? 1.68 1.258 4.332 1 90 43 VAL B CA 1
ATOM 922 C C . VAL B 1 43 ? 0.782 0.52 5.324 1 90 43 VAL B C 1
ATOM 924 O O . VAL B 1 43 ? -0.433 0.438 5.125 1 90 43 VAL B O 1
ATOM 927 N N . PRO B 1 44 ? 1.395 -0.108 6.332 1 89.19 44 PRO B N 1
ATOM 928 C CA . PRO B 1 44 ? 0.567 -0.792 7.328 1 89.19 44 PRO B CA 1
ATOM 929 C C . PRO B 1 44 ? -0.385 0.154 8.055 1 89.19 44 PRO B C 1
ATOM 931 O O . PRO B 1 44 ? -0.016 1.289 8.367 1 89.19 44 PRO B O 1
ATOM 934 N N . LEU B 1 45 ? -1.66 -0.43 8.172 1 80.88 45 LEU B N 1
ATOM 935 C CA . LEU B 1 45 ? -2.631 0.333 8.945 1 80.88 45 LEU B CA 1
ATOM 936 C C . LEU B 1 45 ? -2.52 0.002 10.43 1 80.88 45 LEU B C 1
ATOM 938 O O . LEU B 1 45 ? -2.262 -1.146 10.797 1 80.88 45 LEU B O 1
ATOM 942 N N . GLU B 1 46 ? -2.398 0.815 11.211 1 65.5 46 GLU B N 1
ATOM 943 C CA . GLU B 1 46 ? -2.277 0.609 12.648 1 65.5 46 GLU B CA 1
ATOM 944 C C . GLU B 1 46 ? -3.51 -0.091 13.211 1 65.5 46 GLU B C 1
ATOM 946 O O . GLU B 1 46 ? -4.641 0.243 12.852 1 65.5 46 GLU B O 1
ATOM 951 N N . PRO B 1 47 ? -3.225 -1.366 13.875 1 53.81 47 PRO B N 1
ATOM 952 C CA . PRO B 1 47 ? -4.332 -2.1 14.5 1 53.81 47 PRO B CA 1
ATOM 953 C C . PRO B 1 47 ? -5.16 -1.228 15.438 1 53.81 47 PRO B C 1
ATOM 955 O O . PRO B 1 47 ? -4.625 -0.314 16.078 1 53.81 47 PRO B O 1
ATOM 958 N N . ILE B 1 48 ? -6.41 -1.069 15.047 1 47.72 48 ILE B N 1
ATOM 959 C CA . ILE B 1 48 ? -7.309 -0.413 15.992 1 47.72 48 ILE B CA 1
ATOM 960 C C . ILE B 1 48 ? -7.395 -1.234 17.281 1 47.72 48 ILE B C 1
ATOM 962 O O . ILE B 1 48 ? -7.809 -2.396 17.25 1 47.72 48 ILE B O 1
ATOM 966 N N . HIS B 1 49 ? -6.383 -1.092 18.094 1 44.72 49 HIS B N 1
ATOM 967 C CA . HIS B 1 49 ? -6.578 -1.731 19.391 1 44.72 49 HIS B CA 1
ATOM 968 C C . HIS B 1 49 ? -7.891 -1.299 20.016 1 44.72 49 HIS B C 1
ATOM 970 O O . HIS B 1 49 ? -8.172 -0.102 20.125 1 44.72 49 HIS B O 1
ATOM 976 N N . ARG B 1 50 ? -8.898 -1.996 19.922 1 44.44 50 ARG B N 1
ATOM 977 C CA . ARG B 1 50 ? -10.109 -1.814 20.719 1 44.44 50 ARG B CA 1
ATOM 978 C C . ARG B 1 50 ? -9.766 -1.75 22.203 1 44.44 50 ARG B C 1
ATOM 980 O O . ARG B 1 50 ? -9.695 -2.781 22.875 1 44.44 50 ARG B O 1
ATOM 987 N N . PHE B 1 51 ? -8.773 -1.078 22.953 1 42.69 51 PHE B N 1
ATOM 988 C CA . PHE B 1 51 ? -9.016 -1.097 24.391 1 42.69 51 PHE B CA 1
ATOM 989 C C . PHE B 1 51 ? -10.32 -0.377 24.734 1 42.69 51 PHE B C 1
ATOM 991 O O . PHE B 1 51 ? -10.781 0.471 23.969 1 42.69 51 PHE B O 1
ATOM 998 N N . GLY B 1 52 ? -11.047 -0.629 26.156 1 40.28 52 GLY B N 1
ATOM 999 C CA . GLY B 1 52 ? -12.094 0.055 26.891 1 40.28 52 GLY B CA 1
ATOM 1000 C C . GLY B 1 52 ? -12.016 1.565 26.781 1 40.28 52 GLY B C 1
ATOM 1001 O O . GLY B 1 52 ? -12.008 2.107 25.672 1 40.28 52 GLY B O 1
ATOM 1002 N N . ALA B 1 53 ? -11.789 2.367 28.234 1 41.66 53 ALA B N 1
ATOM 1003 C CA . ALA B 1 53 ? -11.844 3.789 28.562 1 41.66 53 ALA B CA 1
ATOM 1004 C C . ALA B 1 53 ? -10.875 4.586 27.703 1 41.66 53 ALA B C 1
ATOM 1006 O O . ALA B 1 53 ? -10.922 5.82 27.672 1 41.66 53 ALA B O 1
ATOM 1007 N N . LEU B 1 54 ? -9.531 4.316 27.859 1 38.12 54 LEU B N 1
ATOM 1008 C CA . LEU B 1 54 ? -8.492 5.145 27.266 1 38.12 54 LEU B CA 1
ATOM 1009 C C . LEU B 1 54 ? -8.602 5.145 25.75 1 38.12 54 LEU B C 1
ATOM 1011 O O . LEU B 1 54 ? -8.484 4.09 25.109 1 38.12 54 LEU B O 1
ATOM 1015 N N . LYS B 1 55 ? -9.234 5.984 25.344 1 37.12 55 LYS B N 1
ATOM 1016 C CA . LYS B 1 55 ? -9.602 6.398 24 1 37.12 55 LYS B CA 1
ATOM 1017 C C . LYS B 1 55 ? -8.375 6.465 23.094 1 37.12 55 LYS B C 1
ATOM 1019 O O . LYS B 1 55 ? -8.492 6.773 21.906 1 37.12 55 LYS B O 1
ATOM 1024 N N . GLY B 1 56 ? -7.176 7.02 23.656 1 34.47 56 GLY B N 1
ATOM 1025 C CA . GLY B 1 56 ? -6.27 7.711 22.75 1 34.47 56 GLY B CA 1
ATOM 1026 C C . GLY B 1 56 ? -5.656 6.793 21.703 1 34.47 56 GLY B C 1
ATOM 1027 O O . GLY B 1 56 ? -5.199 5.695 22.031 1 34.47 56 GLY B O 1
ATOM 1028 N N . GLN B 1 57 ? -6.215 6.516 20.656 1 36.66 57 GLN B N 1
ATOM 1029 C CA . GLN B 1 57 ? -5.812 6.051 19.344 1 36.66 57 GLN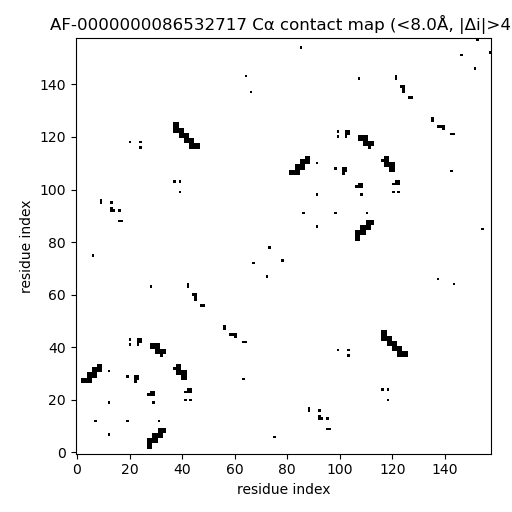 B CA 1
ATOM 1030 C C . GLN B 1 57 ? -4.406 6.527 18.984 1 36.66 57 GLN B C 1
ATOM 1032 O O . GLN B 1 57 ? -4.184 7.719 18.766 1 36.66 57 GLN B O 1
ATOM 1037 N N . ILE B 1 58 ? -3.426 6.059 19.828 1 35.56 58 ILE B N 1
ATOM 1038 C CA . ILE B 1 58 ? -2.064 6.465 19.5 1 35.56 58 ILE B CA 1
ATOM 1039 C C . ILE B 1 58 ? -1.724 6.008 18.078 1 35.56 58 ILE B C 1
ATOM 1041 O O . ILE B 1 58 ? -1.76 4.812 17.781 1 35.56 58 ILE B O 1
ATOM 1045 N N . TRP B 1 59 ? -2.188 6.59 17.125 1 37.97 59 TRP B N 1
ATOM 1046 C CA . TRP B 1 59 ? -1.834 6.594 15.711 1 37.97 59 TRP B CA 1
ATOM 1047 C C . TRP B 1 59 ? -0.321 6.648 15.531 1 37.97 59 TRP B C 1
ATOM 1049 O O . TRP B 1 59 ? 0.297 7.699 15.727 1 37.97 59 TRP B O 1
ATOM 1059 N N . MET B 1 60 ? 0.439 5.828 16.281 1 38 60 MET B N 1
ATOM 1060 C CA . MET B 1 60 ? 1.832 6.133 15.977 1 38 60 MET B CA 1
ATOM 1061 C C . MET B 1 60 ? 2.152 5.777 14.523 1 38 60 MET B C 1
ATOM 1063 O O . MET B 1 60 ? 2.133 4.602 14.156 1 38 60 MET B O 1
ATOM 1067 N N . ALA B 1 61 ? 1.387 6.113 13.594 1 40.78 61 ALA B N 1
ATOM 1068 C CA . ALA B 1 61 ? 1.855 5.887 12.234 1 40.78 61 ALA B CA 1
ATOM 1069 C C . ALA B 1 61 ? 3.316 6.301 12.078 1 40.78 61 ALA B C 1
ATOM 1071 O O . ALA B 1 61 ? 3.693 7.414 12.445 1 40.78 61 ALA B O 1
ATOM 1072 N N . ASP B 1 62 ? 4.242 5.387 12.352 1 45.28 62 ASP B N 1
ATOM 1073 C CA . ASP B 1 62 ? 5.527 5.898 11.875 1 45.28 62 ASP B CA 1
ATOM 1074 C C . ASP B 1 62 ? 5.367 6.621 10.539 1 45.28 62 ASP B C 1
ATOM 1076 O O . ASP B 1 62 ? 4.379 6.418 9.828 1 45.28 62 ASP B O 1
ATOM 1080 N N . ASP B 1 63 ? 6.254 7.719 10.305 1 44.78 63 ASP B N 1
ATOM 1081 C CA . ASP B 1 63 ? 6.352 8.633 9.172 1 44.78 63 ASP B CA 1
ATOM 1082 C C . ASP B 1 63 ? 6.348 7.871 7.848 1 44.78 63 ASP B C 1
ATOM 1084 O O . ASP B 1 63 ? 7.215 8.086 7 1 44.78 63 ASP B O 1
ATOM 1088 N N . PHE B 1 64 ? 5.637 6.688 7.934 1 52.62 64 PHE B N 1
ATOM 1089 C CA . PHE B 1 64 ? 5.59 6.004 6.648 1 52.62 64 PHE B CA 1
ATOM 1090 C C . PHE B 1 64 ? 5.094 6.941 5.555 1 52.62 64 PHE B C 1
ATOM 1092 O O . PHE B 1 64 ? 5.422 6.762 4.379 1 52.62 64 PHE B O 1
ATOM 1099 N N . ASP B 1 65 ? 4.289 7.91 6.047 1 50.59 65 ASP B N 1
ATOM 1100 C CA . ASP B 1 65 ? 3.752 8.859 5.074 1 50.59 65 ASP B CA 1
ATOM 1101 C C . ASP B 1 65 ? 4.789 9.914 4.703 1 50.59 65 ASP B C 1
ATOM 1103 O O . ASP B 1 65 ? 4.527 10.789 3.879 1 50.59 65 ASP B O 1
ATOM 1107 N N . ALA B 1 66 ? 5.805 9.781 5.469 1 55.12 66 ALA B N 1
ATOM 1108 C CA . ALA B 1 66 ? 6.789 10.781 5.062 1 55.12 66 ALA B CA 1
ATOM 1109 C C . ALA B 1 66 ? 7.254 10.539 3.631 1 55.12 66 ALA B C 1
ATOM 1111 O O . ALA B 1 66 ? 7.375 9.398 3.193 1 55.12 66 ALA B O 1
ATOM 1112 N N . PRO B 1 67 ? 7.277 11.664 2.9 1 57.28 67 PRO B N 1
ATOM 1113 C CA . PRO B 1 67 ? 7.875 11.484 1.576 1 57.28 67 PRO B CA 1
ATOM 1114 C C . PRO B 1 67 ? 9.242 10.812 1.634 1 57.28 67 PRO B C 1
ATOM 1116 O O . PRO B 1 67 ? 9.961 10.938 2.631 1 57.28 67 PRO B O 1
ATOM 1119 N N . LEU B 1 68 ? 9.406 9.852 0.717 1 64.38 68 LEU B N 1
ATOM 1120 C CA . LEU B 1 68 ? 10.758 9.328 0.573 1 64.38 68 LEU B CA 1
ATOM 1121 C C . LEU B 1 68 ? 11.773 10.461 0.482 1 64.38 68 LEU B C 1
ATOM 1123 O O . LEU B 1 68 ? 11.508 11.492 -0.137 1 64.38 68 LEU B O 1
ATOM 1127 N N . SER B 1 69 ? 12.734 10.375 1.262 1 67.06 69 SER B N 1
ATOM 1128 C CA . SER B 1 69 ? 13.797 11.359 1.137 1 67.06 69 SER B CA 1
ATOM 1129 C C . SER B 1 69 ? 14.367 11.383 -0.279 1 67.06 69 SER B C 1
ATOM 1131 O O . SER B 1 69 ? 14.148 10.453 -1.057 1 67.06 69 SER B O 1
ATOM 1133 N N . ALA B 1 70 ? 15.008 12.484 -0.576 1 64.88 70 ALA B N 1
ATOM 1134 C CA . ALA B 1 70 ? 15.672 12.594 -1.875 1 64.88 70 ALA B CA 1
ATOM 1135 C C . ALA B 1 70 ? 16.625 11.43 -2.102 1 64.88 70 ALA B C 1
ATOM 1137 O O . ALA B 1 70 ? 16.75 10.922 -3.219 1 64.88 70 ALA B O 1
ATOM 1138 N N . GLU B 1 71 ? 17.266 11.078 -1.019 1 67.88 71 GLU B N 1
ATOM 1139 C CA . GLU B 1 71 ? 18.219 9.977 -1.115 1 67.88 71 GLU B CA 1
ATOM 1140 C C . GLU B 1 71 ? 17.484 8.656 -1.38 1 67.88 71 GLU B C 1
ATOM 1142 O O . GLU B 1 71 ? 17.938 7.852 -2.205 1 67.88 71 GLU B O 1
ATOM 1147 N N . GLU B 1 72 ? 16.438 8.492 -0.773 1 66.12 72 GLU B N 1
ATOM 1148 C CA . GLU B 1 72 ? 15.641 7.281 -0.95 1 66.12 72 GLU B CA 1
ATOM 1149 C C . GLU B 1 72 ? 15.039 7.215 -2.352 1 66.12 72 GLU B C 1
ATOM 1151 O O . GLU B 1 72 ? 14.992 6.145 -2.963 1 66.12 72 GLU B O 1
ATOM 1156 N N . LEU B 1 73 ? 14.633 8.383 -2.773 1 64.69 73 LEU B N 1
ATOM 1157 C CA . LEU B 1 73 ? 14.062 8.469 -4.113 1 64.69 73 LEU B CA 1
ATOM 1158 C C . LEU B 1 73 ? 15.109 8.125 -5.172 1 64.69 73 LEU B C 1
ATOM 1160 O O . LEU B 1 73 ? 14.805 7.445 -6.152 1 64.69 73 LEU B O 1
ATOM 1164 N N . ALA B 1 74 ? 16.281 8.609 -4.918 1 66.88 74 ALA B N 1
ATOM 1165 C CA . ALA B 1 74 ? 17.391 8.352 -5.84 1 66.88 74 ALA B CA 1
ATOM 1166 C C . ALA B 1 74 ? 17.703 6.859 -5.898 1 66.88 74 ALA B C 1
ATOM 1168 O O . ALA B 1 74 ? 17.984 6.316 -6.977 1 66.88 74 ALA B O 1
ATOM 1169 N N . GLU B 1 75 ? 17.75 6.312 -4.742 1 63.03 75 GLU B N 1
ATOM 1170 C CA . GLU B 1 75 ? 18.016 4.875 -4.688 1 63.03 75 GLU B CA 1
ATOM 1171 C C . GLU B 1 75 ? 16.953 4.09 -5.445 1 63.03 75 GLU B C 1
ATOM 1173 O O . GLU B 1 75 ? 17.266 3.098 -6.109 1 63.03 75 GLU B O 1
ATOM 1178 N N . PHE B 1 76 ? 15.891 4.621 -5.273 1 63.78 76 PHE B N 1
ATOM 1179 C CA . PHE B 1 76 ? 14.773 3.965 -5.934 1 63.78 76 PHE B CA 1
ATOM 1180 C C . PHE B 1 76 ? 14.844 4.16 -7.441 1 63.78 76 PHE B C 1
ATOM 1182 O O . PHE B 1 76 ? 14.609 3.221 -8.203 1 63.78 76 PHE B O 1
ATOM 1189 N N . GLU B 1 77 ? 15.281 5.23 -7.867 1 61.84 77 GLU B N 1
ATOM 1190 C CA . GLU B 1 77 ? 15.344 5.531 -9.297 1 61.84 77 GLU B CA 1
ATOM 1191 C C . GLU B 1 77 ? 16.625 4.977 -9.914 1 61.84 77 GLU B C 1
ATOM 1193 O O . GLU B 1 77 ? 16.719 4.84 -11.133 1 61.84 77 GLU B O 1
ATOM 1198 N N . GLY B 1 78 ? 17.359 4.254 -9.008 1 55.81 78 GLY B N 1
ATOM 1199 C CA . GLY B 1 78 ? 18.625 3.777 -9.531 1 55.81 78 GLY B CA 1
ATOM 1200 C C . GLY B 1 78 ? 19.562 4.898 -9.945 1 55.81 78 GLY B C 1
ATOM 1201 O O . GLY B 1 78 ? 20.469 4.691 -10.758 1 55.81 78 GLY B O 1
ATOM 1202 N N . LYS B 1 79 ? 19.219 6.203 -9.688 1 45.38 79 LYS B N 1
ATOM 1203 C CA . LYS B 1 79 ? 20.219 7.156 -10.164 1 45.38 79 LYS B CA 1
ATOM 1204 C C . LYS B 1 79 ? 21.188 7.551 -9.047 1 45.38 79 LYS B C 1
ATOM 1206 O O . LYS B 1 79 ? 20.812 7.535 -7.867 1 45.38 79 LYS B O 1
#

Nearest PDB structures (foldseek):
  4zm2-assembly1_B  TM=9.104E-01  e=3.147E-02  Punavirus P1
  2odk-assembly2_D  TM=8.517E-01  e=2.571E-02  Nitrosomonas europaea
  4zm2-assembly2_D  TM=9.094E-01  e=5.400E-02  Punavirus P1
  3k33-assembly1_C-2  TM=9.004E-01  e=1.060E-01  Punavirus P1
  6l8f-assembly1_A  TM=8.662E-01  e=1.589E-01  Staphylococcus aureus subsp. aureus NCTC 8325

pLDDT: mean 73.24, std 22.0, range [34.0, 98.44]